Protein AF-F0GHX5-F1 (afdb_monomer)

Radius of gyration: 18.56 Å; Cα contacts (8 Å, |Δi|>4): 35; chains: 1; bounding box: 49×25×50 Å

Mean predicted aligned error: 8.03 Å

Foldseek 3Di:
DVVVVVVVVVCLQVCNPVHPVSVVVNVVVVVVVVVVVVVVVVVQVVQPDPPDPDGHDPDPDDPDPVVVVVVQVVVCVVVVVSVVVVVVVVVVCCVPPND

Solvent-accessible surface area (backbone atoms only — not comparable to full-atom values): 5780 Å² total; per-residue (Å²): 110,68,70,57,54,49,53,50,52,49,34,52,74,69,23,62,71,61,42,69,64,34,38,52,50,53,48,52,53,51,51,48,51,50,50,49,53,51,51,52,51,51,52,45,68,75,51,36,52,88,98,50,98,52,82,51,83,78,69,92,78,68,73,85,60,57,69,60,54,52,51,51,51,52,48,19,68,76,38,53,71,60,32,51,51,53,52,51,51,52,52,50,47,50,74,77,69,46,134

pLDDT: mean 85.43, std 9.5, range [55.91, 96.81]

Structure (mmCIF, N/CA/C/O backbone):
data_AF-F0GHX5-F1
#
_entry.id   AF-F0GHX5-F1
#
loop_
_atom_site.group_PDB
_atom_site.id
_atom_site.type_symbol
_atom_site.label_atom_id
_atom_site.label_alt_id
_atom_site.label_comp_id
_atom_site.label_asym_id
_atom_site.label_entity_id
_atom_site.label_seq_id
_atom_site.pdbx_PDB_ins_code
_atom_site.Cartn_x
_atom_site.Cartn_y
_atom_site.Cartn_z
_atom_site.occupancy
_atom_site.B_iso_or_equiv
_atom_site.auth_seq_id
_atom_site.auth_comp_id
_atom_site.auth_asym_id
_atom_site.auth_atom_id
_atom_site.pdbx_PDB_model_num
ATOM 1 N N . ALA A 1 1 ? 5.487 -3.628 -28.618 1.00 74.06 1 ALA A N 1
ATOM 2 C CA . ALA A 1 1 ? 5.490 -2.521 -27.634 1.00 74.06 1 ALA A CA 1
ATOM 3 C C . ALA A 1 1 ? 5.171 -3.020 -26.222 1.00 74.06 1 ALA A C 1
ATOM 5 O O . ALA A 1 1 ? 6.011 -2.863 -25.346 1.00 74.06 1 ALA A O 1
ATOM 6 N N . VAL A 1 2 ? 4.029 -3.694 -26.019 1.00 78.06 2 VAL A N 1
ATOM 7 C CA . VAL A 1 2 ? 3.600 -4.238 -24.712 1.00 78.06 2 VAL A CA 1
ATOM 8 C C . VAL A 1 2 ? 4.648 -5.158 -24.066 1.00 78.06 2 VAL A C 1
ATOM 10 O O . VAL A 1 2 ? 5.016 -4.946 -22.919 1.00 78.06 2 VAL A O 1
ATOM 13 N N . SER A 1 3 ? 5.224 -6.106 -24.813 1.00 77.38 3 SER A N 1
ATOM 14 C CA . SER A 1 3 ? 6.269 -7.013 -24.303 1.00 77.38 3 SER A CA 1
ATOM 15 C C . SER A 1 3 ? 7.533 -6.298 -23.808 1.00 77.38 3 SER A C 1
ATOM 17 O O . SER A 1 3 ? 8.111 -6.692 -22.799 1.00 77.38 3 SER A O 1
ATOM 19 N N . ARG A 1 4 ? 7.945 -5.211 -24.474 1.00 78.06 4 ARG A N 1
ATOM 20 C CA . ARG A 1 4 ? 9.082 -4.385 -24.036 1.00 78.06 4 ARG A CA 1
ATOM 21 C C . ARG A 1 4 ? 8.757 -3.609 -22.764 1.00 78.06 4 ARG A C 1
ATOM 23 O O . ARG A 1 4 ? 9.596 -3.563 -21.875 1.00 78.06 4 ARG A O 1
ATOM 30 N N . ALA A 1 5 ? 7.554 -3.043 -22.659 1.00 80.62 5 ALA A N 1
ATOM 31 C CA . ALA A 1 5 ? 7.116 -2.339 -21.453 1.00 80.62 5 ALA A CA 1
ATOM 32 C C . ALA A 1 5 ? 7.048 -3.283 -20.241 1.00 80.62 5 ALA A C 1
ATOM 34 O O . ALA A 1 5 ? 7.535 -2.936 -19.168 1.00 80.62 5 ALA A O 1
ATOM 35 N N . VAL A 1 6 ? 6.529 -4.501 -20.436 1.00 81.25 6 VAL A N 1
ATOM 36 C CA . VAL A 1 6 ? 6.517 -5.545 -19.401 1.00 81.25 6 VAL A CA 1
ATOM 37 C C . VAL A 1 6 ? 7.942 -5.928 -19.010 1.00 81.25 6 VAL A C 1
ATOM 39 O O . VAL A 1 6 ? 8.274 -5.873 -17.833 1.00 81.25 6 VAL A O 1
ATOM 42 N N . SER A 1 7 ? 8.817 -6.225 -19.977 1.00 80.50 7 SER A N 1
ATOM 43 C CA . SER A 1 7 ? 10.218 -6.570 -19.695 1.00 80.50 7 SER A CA 1
ATOM 44 C C . SER A 1 7 ? 10.966 -5.453 -18.962 1.00 80.50 7 SER A C 1
ATOM 46 O O . SER A 1 7 ? 11.768 -5.736 -18.073 1.00 80.50 7 SER A O 1
ATOM 48 N N . TYR A 1 8 ? 10.705 -4.195 -19.314 1.00 82.56 8 TYR A N 1
ATOM 49 C CA . TYR A 1 8 ? 11.285 -3.036 -18.646 1.00 82.56 8 TYR A CA 1
ATOM 50 C C . TYR A 1 8 ? 10.780 -2.920 -17.202 1.00 82.56 8 TYR A C 1
ATOM 52 O O . TYR A 1 8 ? 11.581 -2.799 -16.275 1.00 82.56 8 TYR A O 1
ATOM 60 N N . GLY A 1 9 ? 9.466 -3.052 -16.998 1.00 79.88 9 GLY A N 1
ATOM 61 C CA . GLY A 1 9 ? 8.848 -3.070 -15.672 1.00 79.88 9 GLY A CA 1
ATOM 62 C C . GLY A 1 9 ? 9.381 -4.197 -14.787 1.00 79.88 9 GLY A C 1
ATOM 63 O O . GLY A 1 9 ? 9.729 -3.956 -13.634 1.00 79.88 9 GLY A O 1
ATOM 64 N N . THR A 1 10 ? 9.533 -5.408 -15.329 1.00 81.88 10 THR A N 1
ATOM 65 C CA . THR A 1 10 ? 10.105 -6.546 -14.596 1.00 81.88 10 THR A CA 1
ATOM 66 C C . THR A 1 10 ? 11.559 -6.291 -14.210 1.00 81.88 10 THR A C 1
ATOM 68 O O . THR A 1 10 ? 11.940 -6.556 -13.073 1.00 81.88 10 THR A O 1
ATOM 71 N N . SER A 1 11 ? 12.373 -5.741 -15.112 1.00 81.81 11 SER A N 1
ATOM 72 C CA . SER A 1 11 ? 13.776 -5.423 -14.821 1.00 81.81 11 SER A CA 1
ATOM 73 C C . SER A 1 11 ? 13.939 -4.322 -13.769 1.00 81.81 11 SER A C 1
ATOM 75 O O . SER A 1 11 ? 14.858 -4.398 -12.945 1.00 81.81 11 SER A O 1
ATOM 77 N N . LEU A 1 12 ? 13.049 -3.323 -13.763 1.00 84.69 12 LEU A N 1
ATOM 78 C CA . LEU A 1 12 ? 12.978 -2.323 -12.697 1.00 84.69 12 LEU A CA 1
ATOM 79 C C . LEU A 1 12 ? 12.556 -2.957 -11.370 1.00 84.69 12 LEU A C 1
ATOM 81 O O . LEU A 1 12 ? 13.217 -2.734 -10.361 1.00 84.69 12 LEU A O 1
ATOM 85 N N . HIS A 1 13 ? 11.524 -3.799 -11.373 1.00 85.62 13 HIS A N 1
ATOM 86 C CA . HIS A 1 13 ? 11.052 -4.483 -10.169 1.00 85.62 13 HIS A CA 1
ATOM 87 C C . HIS A 1 13 ? 12.108 -5.427 -9.571 1.00 85.62 13 HIS A C 1
ATOM 89 O O . HIS A 1 13 ? 12.288 -5.477 -8.361 1.00 85.62 13 HIS A O 1
ATOM 95 N N . MET A 1 14 ? 12.865 -6.124 -10.423 1.00 82.38 14 MET A N 1
ATOM 96 C CA . MET A 1 14 ? 13.962 -7.012 -10.022 1.00 82.38 14 MET A CA 1
ATOM 97 C C . MET A 1 14 ? 15.213 -6.273 -9.523 1.00 82.38 14 MET A C 1
ATOM 99 O O . MET A 1 14 ? 16.196 -6.921 -9.165 1.00 82.38 14 MET A O 1
ATOM 103 N N . GLY A 1 15 ? 15.249 -4.937 -9.539 1.00 80.88 15 GLY A N 1
ATOM 104 C CA . GLY A 1 15 ? 16.429 -4.205 -9.075 1.00 80.88 15 GLY A CA 1
ATOM 105 C C . GLY A 1 15 ? 17.596 -4.183 -10.076 1.00 80.88 15 GLY A C 1
ATOM 106 O O . GLY A 1 15 ? 18.653 -3.656 -9.752 1.00 80.88 15 GLY A O 1
ATOM 107 N N . ARG A 1 16 ? 17.447 -4.730 -11.292 1.00 76.19 16 ARG A N 1
ATOM 108 C CA . ARG A 1 16 ? 18.579 -4.981 -12.215 1.00 76.19 16 ARG A CA 1
ATOM 109 C C . ARG A 1 16 ? 18.849 -3.866 -13.225 1.00 76.19 16 ARG A C 1
ATOM 111 O O . ARG A 1 16 ? 19.920 -3.851 -13.815 1.00 76.19 16 ARG A O 1
ATOM 118 N N . TYR A 1 17 ? 17.914 -2.934 -13.414 1.00 74.25 17 TYR A N 1
ATOM 119 C CA . TYR A 1 17 ? 18.013 -1.938 -14.488 1.00 74.25 17 TYR A CA 1
ATOM 120 C C . TYR A 1 17 ? 19.049 -0.821 -14.234 1.00 74.25 17 TYR A C 1
ATOM 122 O O . TYR A 1 17 ? 19.809 -0.489 -15.134 1.00 74.25 17 TYR A O 1
ATOM 130 N N . PHE A 1 18 ? 19.127 -0.278 -13.008 1.00 77.81 18 PHE A N 1
ATOM 131 C CA . PHE A 1 18 ? 20.126 0.740 -12.606 1.00 77.81 18 PHE A CA 1
ATOM 132 C C . PHE A 1 18 ? 21.108 0.237 -11.529 1.00 77.81 18 PHE A C 1
ATOM 134 O O . PHE A 1 18 ? 21.706 1.029 -10.800 1.00 77.81 18 PHE A O 1
ATOM 141 N N . GLY A 1 19 ? 21.243 -1.086 -11.378 1.00 83.62 19 GLY A N 1
ATOM 142 C CA . GLY A 1 19 ? 22.112 -1.697 -10.369 1.00 83.62 19 GLY A CA 1
ATOM 143 C C . GLY A 1 19 ? 21.788 -1.234 -8.942 1.00 83.62 19 GLY A C 1
ATOM 144 O O . GLY A 1 19 ? 20.636 -1.280 -8.509 1.00 83.62 19 GLY A O 1
ATOM 145 N N . LEU A 1 20 ? 22.808 -0.766 -8.216 1.00 88.31 20 LEU A N 1
ATOM 146 C CA . LEU A 1 20 ? 22.723 -0.431 -6.789 1.00 88.31 20 LEU A CA 1
ATOM 147 C C . LEU A 1 20 ? 21.729 0.706 -6.494 1.00 88.31 20 LEU A C 1
ATOM 149 O O . LEU A 1 20 ? 21.012 0.637 -5.499 1.00 88.31 20 LEU A O 1
ATOM 153 N N . ALA A 1 21 ? 21.601 1.701 -7.379 1.00 87.31 21 ALA A N 1
ATOM 154 C CA . ALA A 1 21 ? 20.633 2.788 -7.202 1.00 87.31 21 ALA A CA 1
ATOM 155 C C . ALA A 1 21 ? 19.182 2.276 -7.211 1.00 87.31 21 ALA A C 1
ATOM 157 O O . ALA A 1 21 ? 18.377 2.666 -6.366 1.00 87.31 21 ALA A O 1
ATOM 158 N N . ASN A 1 22 ? 18.860 1.352 -8.125 1.00 89.31 22 ASN A N 1
ATOM 159 C CA . ASN A 1 22 ? 17.532 0.742 -8.179 1.00 89.31 22 ASN A CA 1
ATOM 160 C C . ASN A 1 22 ? 17.275 -0.142 -6.953 1.00 89.31 22 ASN A C 1
ATOM 162 O O . ASN A 1 22 ? 16.187 -0.116 -6.395 1.00 89.31 22 ASN A O 1
ATOM 166 N N . GLN A 1 23 ? 18.283 -0.890 -6.498 1.00 89.38 23 GLN A N 1
ATOM 167 C CA . GLN A 1 23 ? 18.171 -1.725 -5.299 1.00 89.38 23 GLN A CA 1
ATOM 168 C C . GLN A 1 23 ? 17.925 -0.896 -4.041 1.00 89.38 23 GLN A C 1
ATOM 170 O O . GLN A 1 23 ? 17.054 -1.249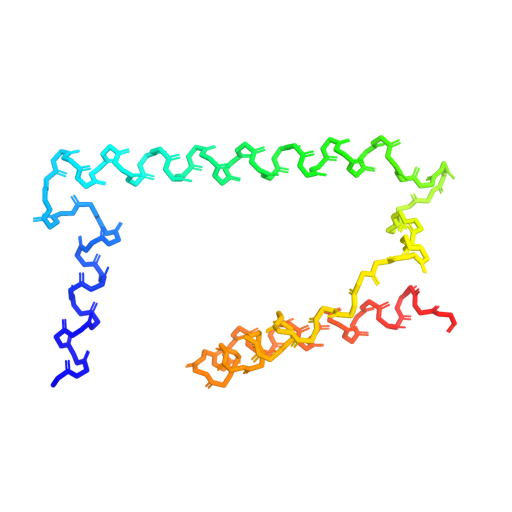 -3.249 1.00 89.38 23 GLN A O 1
ATOM 175 N N . LEU A 1 24 ? 18.642 0.218 -3.871 1.00 92.75 24 LEU A N 1
ATOM 176 C CA . LEU A 1 24 ? 18.448 1.111 -2.732 1.00 92.75 24 LEU A CA 1
ATOM 177 C C . LEU A 1 24 ? 17.050 1.738 -2.765 1.00 92.75 24 LEU A C 1
ATOM 179 O O . LEU A 1 24 ? 16.370 1.771 -1.742 1.00 92.75 24 LEU A O 1
ATOM 183 N N . LEU A 1 25 ? 16.584 2.161 -3.945 1.00 91.94 25 LEU A N 1
ATOM 184 C CA . LEU A 1 25 ? 15.226 2.671 -4.123 1.00 91.94 25 LEU A CA 1
ATOM 185 C C . LEU A 1 25 ? 14.173 1.606 -3.783 1.00 91.94 25 LEU A C 1
ATOM 187 O O . LEU A 1 25 ? 13.270 1.869 -2.990 1.00 91.94 25 LEU A O 1
ATOM 191 N N . CYS A 1 26 ? 14.303 0.394 -4.327 1.00 90.19 26 CYS A N 1
ATOM 192 C CA . CYS A 1 26 ? 13.425 -0.731 -4.008 1.00 90.19 26 CYS A CA 1
ATOM 193 C C . CYS A 1 26 ? 13.444 -1.054 -2.508 1.00 90.19 26 CYS A C 1
ATOM 195 O O . CYS A 1 26 ? 12.385 -1.305 -1.935 1.00 90.19 26 CYS A O 1
ATOM 197 N N . ALA A 1 27 ? 14.611 -1.012 -1.860 1.00 92.44 27 ALA A N 1
ATOM 198 C CA . ALA A 1 27 ? 14.750 -1.246 -0.426 1.00 92.44 27 ALA A CA 1
ATOM 199 C C . ALA A 1 27 ? 14.027 -0.168 0.391 1.00 92.44 27 ALA A C 1
ATOM 201 O O . ALA A 1 27 ? 13.231 -0.503 1.266 1.00 92.44 27 ALA A O 1
ATOM 202 N N . VAL A 1 28 ? 14.229 1.113 0.070 1.00 95.31 28 VAL A N 1
ATOM 203 C CA . VAL A 1 28 ? 13.548 2.231 0.742 1.00 95.31 28 VAL A CA 1
ATOM 204 C C . VAL A 1 28 ? 12.033 2.133 0.570 1.00 95.31 28 VAL A C 1
ATOM 206 O O . VAL A 1 28 ? 11.303 2.243 1.553 1.00 95.31 28 VAL A O 1
ATOM 209 N N . LEU A 1 29 ? 11.547 1.869 -0.647 1.00 94.38 29 LEU A N 1
ATOM 210 C CA . LEU A 1 29 ? 10.116 1.690 -0.908 1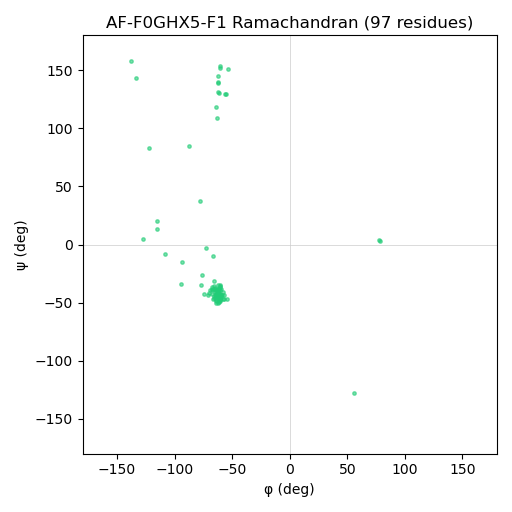.00 94.38 29 LEU A CA 1
ATOM 211 C C . LEU A 1 29 ? 9.544 0.490 -0.144 1.00 94.38 29 LEU A C 1
ATOM 213 O O . LEU A 1 29 ? 8.465 0.593 0.436 1.00 94.38 29 LEU A O 1
ATOM 217 N N . SER A 1 30 ? 10.276 -0.625 -0.093 1.00 94.12 30 SER A N 1
ATOM 218 C CA . SER A 1 30 ? 9.853 -1.831 0.629 1.00 94.12 30 SER A CA 1
ATOM 219 C C . SER A 1 30 ? 9.777 -1.588 2.136 1.00 94.12 30 SER A C 1
ATOM 221 O O . SER A 1 30 ? 8.787 -1.950 2.770 1.00 94.12 30 SER A O 1
ATOM 223 N N . LEU A 1 31 ? 10.782 -0.922 2.711 1.00 96.81 31 LEU A N 1
ATOM 224 C CA . LEU A 1 31 ? 10.791 -0.541 4.124 1.00 96.81 31 LEU A CA 1
ATOM 225 C C . LEU A 1 31 ? 9.694 0.481 4.440 1.00 96.81 31 LEU A C 1
ATOM 227 O O . LEU A 1 31 ? 9.044 0.370 5.476 1.00 96.81 31 LEU A O 1
ATOM 231 N N . GLY A 1 32 ? 9.439 1.432 3.539 1.00 96.44 32 GLY A N 1
ATOM 232 C CA . GLY A 1 32 ? 8.336 2.383 3.658 1.00 96.44 32 GLY A CA 1
ATOM 233 C C . GLY A 1 32 ? 6.974 1.687 3.677 1.00 96.44 32 GLY A C 1
ATOM 234 O O . GLY A 1 32 ? 6.169 1.943 4.568 1.00 96.44 32 GLY A O 1
ATOM 235 N N . LEU A 1 33 ? 6.737 0.746 2.758 1.00 95.50 33 LEU A N 1
ATOM 236 C CA . LEU A 1 33 ? 5.515 -0.065 2.738 1.00 95.50 33 LEU A CA 1
ATOM 237 C C . LEU A 1 33 ? 5.376 -0.924 4.002 1.00 95.50 33 LEU A C 1
ATOM 239 O O . LEU A 1 33 ? 4.287 -0.995 4.574 1.00 95.50 33 LEU A O 1
ATOM 243 N N . ALA A 1 34 ? 6.468 -1.523 4.483 1.00 95.81 34 ALA A N 1
ATOM 244 C CA . ALA A 1 34 ? 6.474 -2.262 5.742 1.00 95.81 34 ALA A CA 1
ATOM 245 C C . ALA A 1 34 ? 6.122 -1.349 6.929 1.00 95.81 34 ALA A C 1
ATOM 247 O O . ALA A 1 34 ? 5.259 -1.688 7.739 1.00 95.81 34 ALA A O 1
ATOM 248 N N . ALA A 1 35 ? 6.712 -0.153 6.999 1.00 96.62 35 ALA A N 1
ATOM 249 C CA . ALA A 1 35 ? 6.392 0.840 8.019 1.00 96.62 35 ALA A CA 1
ATOM 250 C C . ALA A 1 35 ? 4.925 1.299 7.933 1.00 96.62 35 ALA A C 1
ATOM 252 O O . AL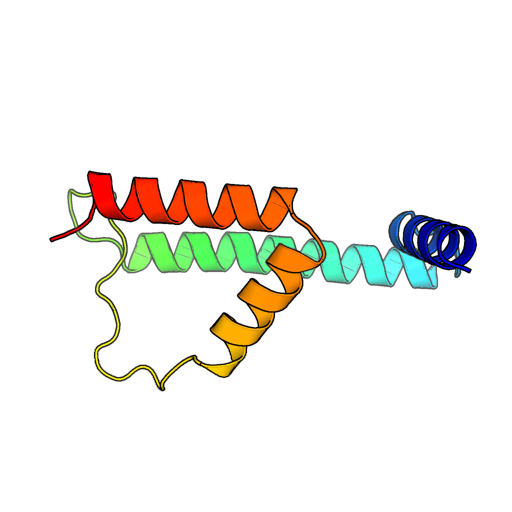A A 1 35 ? 4.259 1.427 8.963 1.00 96.62 35 ALA A O 1
ATOM 253 N N . MET A 1 36 ? 4.377 1.488 6.729 1.00 96.19 36 MET A N 1
ATOM 254 C CA . MET A 1 36 ? 2.956 1.801 6.530 1.00 96.19 36 MET A CA 1
ATOM 255 C C . MET A 1 36 ? 2.043 0.671 7.020 1.00 96.19 36 MET A C 1
ATOM 257 O O . MET A 1 36 ? 1.050 0.938 7.694 1.00 96.19 36 MET A O 1
ATOM 261 N N . ALA A 1 37 ? 2.383 -0.589 6.742 1.00 95.38 37 ALA A N 1
ATOM 262 C CA . ALA A 1 37 ? 1.618 -1.739 7.219 1.00 95.38 37 ALA A CA 1
ATOM 263 C C . ALA A 1 37 ? 1.637 -1.842 8.755 1.00 95.38 37 ALA A C 1
ATOM 265 O O . ALA A 1 37 ? 0.590 -2.032 9.385 1.00 95.38 37 ALA A O 1
ATOM 266 N N . VAL A 1 38 ? 2.808 -1.652 9.374 1.00 96.50 38 VAL A N 1
ATOM 267 C CA . VAL A 1 38 ? 2.962 -1.663 10.838 1.00 96.50 38 VAL A CA 1
ATOM 268 C C . VAL A 1 38 ? 2.183 -0.512 11.469 1.00 96.50 38 VAL A C 1
ATOM 270 O O . VAL A 1 38 ? 1.373 -0.737 12.367 1.00 96.50 38 VAL A O 1
ATOM 273 N N . THR A 1 39 ? 2.363 0.716 10.981 1.00 95.50 39 THR A N 1
ATOM 274 C CA . THR A 1 39 ? 1.667 1.893 11.525 1.00 95.50 39 THR A CA 1
ATOM 275 C C . THR A 1 39 ? 0.157 1.806 11.320 1.00 95.50 39 THR A C 1
ATOM 277 O O . THR A 1 39 ? -0.589 2.106 12.249 1.00 95.50 39 THR A O 1
ATOM 280 N N . GLY A 1 40 ? -0.309 1.315 10.169 1.00 90.88 40 GLY A N 1
ATOM 281 C CA . GLY A 1 40 ? -1.721 1.019 9.917 1.00 90.88 40 GLY A CA 1
ATOM 282 C C . GLY A 1 40 ? -2.301 0.027 10.925 1.00 90.88 40 GLY A C 1
ATOM 283 O O . GLY A 1 40 ? -3.348 0.289 11.520 1.00 90.88 40 GLY A O 1
ATOM 284 N N . THR A 1 41 ? -1.581 -1.064 11.192 1.00 90.94 41 THR A N 1
ATOM 285 C CA . THR A 1 41 ? -1.987 -2.080 12.177 1.00 90.94 41 THR A CA 1
ATOM 286 C C . THR A 1 41 ? -2.025 -1.510 13.595 1.00 90.94 41 THR A C 1
ATOM 288 O O . THR A 1 41 ? -2.994 -1.728 14.324 1.00 90.94 41 THR A O 1
ATOM 291 N N . VAL A 1 42 ? -1.019 -0.721 13.983 1.00 93.25 42 VAL A N 1
ATOM 292 C CA . VAL A 1 42 ? -0.975 -0.040 15.289 1.00 93.25 42 VAL A CA 1
ATOM 293 C C . VAL A 1 42 ? -2.128 0.959 15.429 1.00 93.25 42 VAL A C 1
ATOM 295 O O . VAL A 1 42 ? -2.798 0.987 16.463 1.00 93.25 42 VAL A O 1
ATOM 298 N N . MET A 1 43 ? -2.406 1.761 14.396 1.00 90.06 43 MET A N 1
ATOM 299 C CA . MET A 1 43 ? -3.538 2.695 14.387 1.00 90.06 43 MET A CA 1
ATOM 300 C C . MET A 1 43 ? -4.873 1.964 14.527 1.00 90.06 43 MET A C 1
ATOM 302 O O . MET A 1 43 ? -5.720 2.398 15.311 1.00 90.06 43 MET A O 1
ATOM 306 N N . TRP A 1 44 ? -5.048 0.846 13.821 1.00 89.50 44 TRP A N 1
ATOM 307 C CA . TRP A 1 44 ? -6.225 -0.004 13.968 1.00 89.50 44 TRP A CA 1
ATOM 308 C C . TRP A 1 44 ? -6.344 -0.550 15.394 1.00 89.50 44 TRP A C 1
ATOM 310 O O . TRP A 1 44 ? -7.403 -0.416 16.005 1.00 89.50 44 TRP A O 1
ATOM 320 N N . TRP A 1 45 ? -5.259 -1.067 15.978 1.00 87.06 45 TRP A N 1
ATOM 321 C CA . TRP A 1 45 ? -5.273 -1.601 17.343 1.00 87.06 45 TRP A CA 1
ATOM 322 C C . TRP A 1 45 ? -5.663 -0.553 18.390 1.00 87.06 45 TRP A C 1
ATOM 324 O O . TRP A 1 45 ? -6.348 -0.872 19.358 1.00 87.06 45 TRP A O 1
ATOM 334 N N . LYS A 1 46 ? -5.269 0.708 18.187 1.00 85.38 46 LYS A N 1
ATOM 335 C CA . LYS A 1 46 ? -5.630 1.824 19.076 1.00 85.38 46 LYS A CA 1
ATOM 336 C C . LYS A 1 46 ? -7.068 2.319 18.894 1.00 85.38 46 LYS A C 1
ATOM 338 O O . LYS A 1 46 ? -7.610 2.910 19.821 1.00 85.38 46 LYS A O 1
ATOM 343 N N . ARG A 1 47 ? -7.663 2.141 17.709 1.00 85.06 47 ARG A N 1
ATOM 344 C CA . ARG A 1 47 ? -8.990 2.685 17.348 1.00 85.06 47 ARG A CA 1
ATOM 345 C C . ARG A 1 47 ? -10.097 1.627 17.260 1.00 85.06 47 ARG A C 1
ATOM 347 O O . ARG A 1 47 ? -11.257 1.991 17.075 1.00 85.06 47 ARG A O 1
ATOM 354 N N . ARG A 1 48 ? -9.762 0.335 17.344 1.00 82.50 48 ARG A N 1
ATOM 355 C CA . ARG A 1 48 ? -10.735 -0.767 17.290 1.00 82.50 48 ARG A CA 1
ATOM 356 C C . ARG A 1 48 ? -11.726 -0.693 18.467 1.00 82.50 48 ARG A C 1
ATOM 358 O O . ARG A 1 48 ? -11.319 -0.339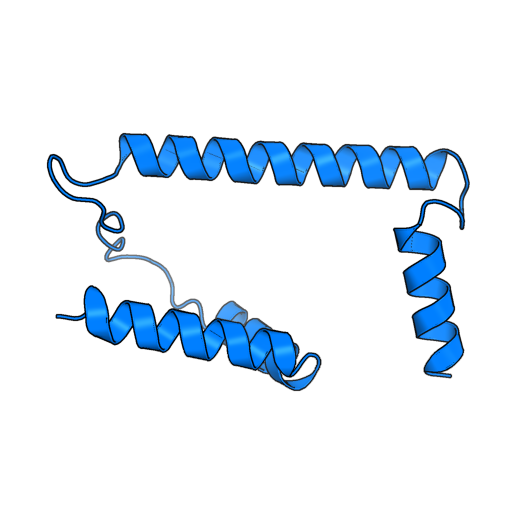 19.574 1.00 82.50 48 ARG A O 1
ATOM 365 N N . PRO A 1 49 ? -13.001 -1.070 18.273 1.00 77.00 49 PRO A N 1
ATOM 366 C CA . PRO A 1 49 ? -13.971 -1.165 19.362 1.00 77.00 49 PRO A CA 1
ATOM 367 C C . PRO A 1 49 ? -13.555 -2.210 20.409 1.00 77.00 49 PRO A C 1
ATOM 369 O O . PRO A 1 49 ? -13.110 -3.308 20.062 1.00 77.00 49 PRO A O 1
ATOM 372 N N . ALA A 1 50 ? -13.729 -1.898 21.695 1.00 75.38 50 ALA A N 1
ATOM 373 C CA . ALA A 1 50 ? -13.467 -2.854 22.769 1.00 75.38 50 ALA A CA 1
ATOM 374 C C . ALA A 1 50 ? -14.385 -4.084 22.625 1.00 75.38 50 ALA A C 1
ATOM 376 O O . ALA A 1 50 ? -15.593 -3.954 22.438 1.00 75.38 50 ALA A O 1
ATOM 377 N N . GLY A 1 51 ? -13.800 -5.283 22.678 1.00 72.31 51 GLY A N 1
ATOM 378 C CA . GLY A 1 51 ? -14.543 -6.547 22.611 1.00 72.31 51 GLY A CA 1
ATOM 379 C C . GLY A 1 51 ? -15.013 -6.990 21.218 1.00 72.31 51 GLY A C 1
ATOM 380 O O . GLY A 1 51 ? -15.663 -8.027 21.127 1.00 72.31 51 GLY A O 1
ATOM 381 N N . LYS A 1 52 ? -14.687 -6.271 20.129 1.00 72.81 52 LYS A N 1
ATOM 382 C CA . LYS A 1 52 ? -15.019 -6.694 18.751 1.00 72.81 52 LYS A CA 1
ATOM 383 C C . LYS A 1 52 ? -13.828 -6.551 17.797 1.00 72.81 52 LYS A C 1
ATOM 385 O O . LYS A 1 52 ? -13.041 -5.611 17.889 1.00 72.81 52 LYS A O 1
ATOM 390 N N . LEU A 1 53 ? -13.702 -7.490 16.859 1.00 70.75 53 LEU A N 1
ATOM 391 C CA . LEU A 1 53 ? -12.834 -7.365 15.684 1.00 70.75 53 LEU A CA 1
ATOM 392 C C . LEU A 1 53 ? -13.647 -6.669 14.589 1.00 70.75 53 LEU A C 1
ATOM 394 O O . LEU A 1 53 ? -14.301 -7.322 13.786 1.00 70.75 53 LEU A O 1
ATOM 398 N N . GLY A 1 54 ? -13.677 -5.339 14.626 1.00 72.94 54 GLY A N 1
ATOM 399 C CA . GLY A 1 54 ? -14.433 -4.525 13.675 1.00 72.94 54 GLY A CA 1
ATOM 400 C C . GLY A 1 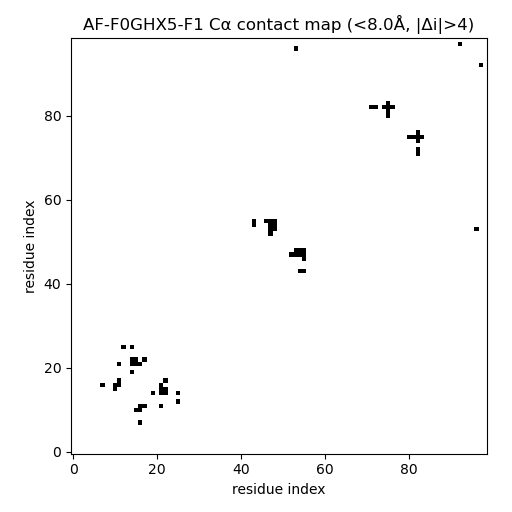54 ? -13.643 -3.305 13.220 1.00 72.94 54 GLY A C 1
ATOM 401 O O . GLY A 1 54 ? -12.707 -2.865 13.897 1.00 72.94 54 GLY A O 1
ATOM 402 N N . ALA A 1 55 ? -14.013 -2.763 12.061 1.00 71.56 55 ALA A N 1
ATOM 403 C CA . ALA A 1 55 ? -13.447 -1.514 11.575 1.00 71.56 55 ALA A CA 1
ATOM 404 C C . ALA A 1 55 ? -13.785 -0.358 12.543 1.00 71.56 55 ALA A C 1
ATOM 406 O O . ALA A 1 55 ? -14.910 -0.294 13.051 1.00 71.56 55 ALA A O 1
ATOM 407 N N . PRO A 1 56 ? -12.843 0.567 12.810 1.00 73.06 56 PRO A N 1
ATOM 408 C CA . PRO A 1 56 ? -13.139 1.808 13.518 1.00 73.06 56 PRO A CA 1
ATOM 409 C C . PRO A 1 56 ? -14.287 2.576 12.845 1.00 73.06 56 PRO A C 1
ATOM 411 O O . PRO A 1 56 ? -14.470 2.493 11.629 1.00 73.06 56 PRO A O 1
ATOM 414 N N . SER A 1 57 ? -15.056 3.345 13.622 1.00 68.88 57 SER A N 1
ATOM 415 C CA . SER A 1 57 ? -16.185 4.121 13.095 1.00 68.88 57 SER A CA 1
ATOM 416 C C . SER A 1 57 ? -15.738 5.049 11.962 1.00 68.88 57 SER A C 1
ATOM 418 O O . SER A 1 57 ? -14.790 5.817 12.139 1.00 68.88 57 SER A O 1
ATOM 420 N N . ARG A 1 58 ? -16.439 5.008 10.819 1.00 66.12 58 ARG A N 1
ATOM 421 C CA . ARG A 1 58 ? -16.175 5.899 9.678 1.00 66.12 58 ARG A CA 1
ATOM 422 C C . ARG A 1 58 ? -16.258 7.362 10.121 1.00 66.12 58 ARG A C 1
ATOM 424 O O . ARG A 1 58 ? -17.241 7.770 10.742 1.00 66.12 58 ARG A O 1
ATOM 431 N N . GLU A 1 59 ? -15.238 8.147 9.786 1.00 67.56 59 GLU A N 1
ATOM 432 C CA . GLU A 1 59 ? -15.229 9.586 10.049 1.00 67.56 59 GLU A CA 1
ATOM 433 C C . GLU A 1 59 ? -16.348 10.251 9.233 1.00 67.56 59 GLU A C 1
ATOM 435 O O . GLU A 1 59 ? -16.367 10.183 8.004 1.00 67.56 59 GLU A O 1
ATOM 440 N N . ARG A 1 60 ? -17.315 10.878 9.918 1.00 60.44 60 ARG A N 1
ATOM 441 C CA . ARG A 1 60 ? -18.536 11.437 9.302 1.00 60.44 60 ARG A CA 1
ATOM 442 C C . ARG A 1 60 ? -18.282 12.630 8.364 1.00 60.44 60 ARG A C 1
ATOM 444 O O . ARG A 1 60 ? -19.204 13.044 7.675 1.00 60.44 60 ARG A O 1
ATOM 451 N N . GLY A 1 61 ? -17.061 13.171 8.336 1.00 65.50 61 GLY A N 1
ATOM 452 C CA .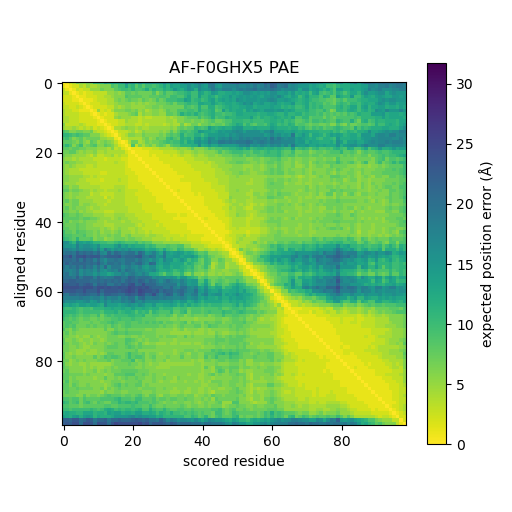 GLY A 1 61 ? -16.680 14.360 7.563 1.00 65.50 61 GLY A CA 1
ATOM 453 C C . GLY A 1 61 ? -15.660 14.116 6.449 1.00 65.50 61 GLY A C 1
ATOM 454 O O . GLY A 1 61 ? -15.074 15.079 5.961 1.00 65.50 61 GLY A O 1
ATOM 455 N N . ALA A 1 62 ? -15.397 12.863 6.065 1.00 67.94 62 ALA A N 1
ATOM 456 C CA . ALA A 1 62 ? -14.427 12.585 5.009 1.00 67.94 62 ALA A CA 1
ATOM 457 C C . ALA A 1 62 ? -14.886 13.204 3.668 1.00 67.94 62 ALA A C 1
ATOM 459 O O . ALA A 1 62 ? -16.039 13.003 3.269 1.00 67.94 62 ALA A O 1
ATOM 460 N N . PRO A 1 63 ? -14.014 13.941 2.954 1.00 78.62 63 PRO A N 1
ATOM 461 C CA . PRO A 1 63 ? -14.357 14.507 1.657 1.00 78.62 63 PRO A CA 1
ATOM 462 C C . PRO A 1 63 ? -14.710 13.397 0.655 1.00 78.62 63 PRO A C 1
ATOM 464 O O . PRO A 1 63 ? -14.212 12.270 0.766 1.00 78.62 63 PRO A O 1
ATOM 467 N N . PRO A 1 64 ? -15.561 13.687 -0.346 1.00 77.12 64 PRO A N 1
ATOM 468 C CA . PRO A 1 64 ? -16.001 12.688 -1.306 1.00 77.12 64 PRO A CA 1
ATOM 469 C C . PRO A 1 64 ? -14.805 12.164 -2.107 1.00 77.12 64 PRO A C 1
ATOM 471 O O . PRO A 1 64 ? -14.263 12.841 -2.980 1.00 77.12 64 PRO A O 1
ATOM 474 N N . MET A 1 65 ? -14.417 10.918 -1.838 1.00 86.31 65 MET A N 1
ATOM 475 C CA . MET A 1 65 ? -13.217 10.276 -2.380 1.00 86.31 65 MET A CA 1
ATOM 476 C C . MET A 1 65 ? -13.385 9.796 -3.839 1.00 86.31 65 MET A C 1
ATOM 478 O O . MET A 1 65 ? -12.907 8.731 -4.231 1.00 86.31 65 MET A O 1
ATOM 482 N N . ARG A 1 66 ? -14.099 10.569 -4.667 1.00 87.94 66 ARG A N 1
ATOM 483 C CA . ARG A 1 66 ? -14.507 10.182 -6.031 1.00 87.94 66 ARG A CA 1
ATOM 484 C C . ARG A 1 66 ? -13.310 9.919 -6.942 1.00 87.94 66 ARG A C 1
ATOM 486 O O . ARG A 1 66 ? -13.348 8.972 -7.719 1.00 87.94 66 ARG A O 1
ATOM 493 N N . GLY A 1 67 ? -12.247 10.716 -6.806 1.00 90.50 67 GLY A N 1
ATOM 494 C CA . GLY A 1 67 ? -11.011 10.537 -7.573 1.00 90.50 67 GLY A CA 1
ATOM 495 C C . GLY A 1 67 ? -10.351 9.180 -7.317 1.00 90.50 67 GLY A C 1
ATOM 496 O O . GLY A 1 67 ? -9.976 8.492 -8.260 1.00 90.50 67 GLY A O 1
ATOM 497 N N . TRP A 1 68 ? -10.292 8.742 -6.057 1.00 89.12 68 TRP A N 1
ATOM 498 C CA . TRP A 1 68 ? -9.727 7.432 -5.723 1.00 89.12 68 TRP A CA 1
ATOM 499 C C . TRP A 1 68 ? -10.598 6.278 -6.194 1.00 89.12 68 TRP A C 1
ATOM 501 O O . TRP A 1 68 ? -10.068 5.288 -6.684 1.00 89.12 68 TRP A O 1
ATOM 511 N N . ILE A 1 69 ? -11.922 6.405 -6.085 1.00 90.69 69 ILE A N 1
ATOM 512 C CA . ILE A 1 69 ? -12.843 5.387 -6.607 1.00 90.69 69 ILE A CA 1
ATOM 513 C C . ILE A 1 69 ? -12.648 5.242 -8.120 1.00 90.69 69 ILE A C 1
ATOM 515 O O . ILE A 1 69 ? -12.492 4.126 -8.606 1.00 90.69 69 ILE A O 1
ATOM 519 N N . ALA A 1 70 ? -12.589 6.355 -8.857 1.00 93.94 70 ALA A N 1
ATOM 520 C CA . ALA A 1 70 ? -12.343 6.332 -10.297 1.00 93.94 70 ALA A CA 1
ATOM 521 C C . ALA A 1 70 ? -10.992 5.677 -10.637 1.00 93.94 70 ALA A C 1
ATOM 523 O O . ALA A 1 70 ? -10.929 4.839 -11.536 1.00 93.94 70 ALA A O 1
ATOM 524 N N . ALA A 1 71 ? -9.935 6.000 -9.885 1.00 93.12 71 ALA A N 1
ATOM 525 C CA . ALA A 1 71 ? -8.620 5.389 -10.059 1.00 93.12 71 ALA A CA 1
ATOM 526 C C . ALA A 1 71 ? -8.636 3.873 -9.792 1.00 93.12 71 ALA A C 1
ATOM 528 O O . ALA A 1 71 ? -8.075 3.115 -10.579 1.00 93.12 71 ALA A O 1
ATOM 529 N N . LEU A 1 72 ? -9.310 3.416 -8.731 1.00 91.88 72 LEU A N 1
ATOM 530 C CA . LEU A 1 72 ? 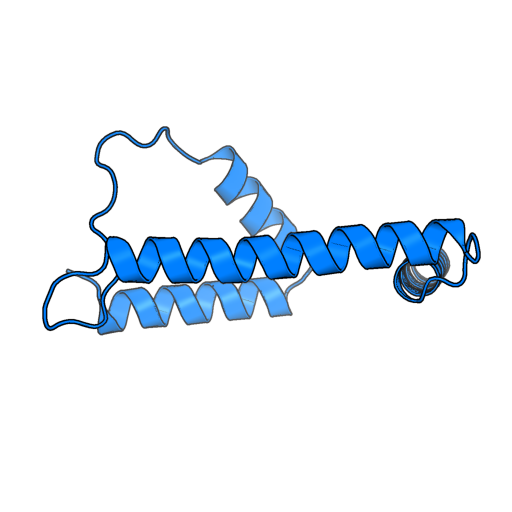-9.442 1.990 -8.411 1.00 91.88 72 LEU A CA 1
ATOM 531 C C . LEU A 1 72 ? -10.243 1.229 -9.470 1.00 91.88 72 LEU A C 1
ATOM 533 O O . LEU A 1 72 ? -9.858 0.121 -9.833 1.00 91.88 72 LEU A O 1
ATOM 537 N N . VAL A 1 73 ? -11.325 1.818 -9.988 1.00 93.81 73 VAL A N 1
ATOM 538 C CA . VAL A 1 73 ? -12.118 1.219 -11.073 1.00 93.81 73 VAL A CA 1
ATOM 539 C C . VAL A 1 73 ? -11.279 1.103 -12.340 1.00 93.81 73 VAL A C 1
ATOM 541 O O . VAL A 1 73 ? -11.212 0.025 -12.926 1.00 93.81 73 VAL A O 1
ATOM 544 N N . LEU A 1 74 ? -10.589 2.177 -12.733 1.00 95.81 74 LEU A N 1
ATOM 545 C CA . LEU A 1 74 ? -9.699 2.160 -13.892 1.00 95.81 74 LEU A CA 1
ATOM 546 C C . LEU A 1 74 ? -8.610 1.092 -13.732 1.00 95.81 74 LEU A C 1
ATOM 548 O O . LEU A 1 74 ? -8.387 0.292 -14.638 1.00 95.81 74 LEU A O 1
ATOM 552 N N . LEU A 1 75 ? -7.972 1.036 -12.563 1.00 93.25 75 LEU A N 1
ATOM 553 C CA . LEU A 1 75 ? -6.936 0.052 -12.273 1.00 93.25 75 LEU A CA 1
ATOM 554 C C . LEU A 1 75 ? -7.498 -1.378 -12.259 1.00 93.25 75 LEU A C 1
ATOM 556 O O . LEU A 1 75 ? -6.835 -2.285 -12.747 1.00 93.25 75 LEU A O 1
ATOM 560 N N . GLY A 1 76 ? -8.720 -1.585 -11.761 1.00 93.31 76 GLY A N 1
ATOM 561 C CA . GLY A 1 76 ? -9.415 -2.875 -11.784 1.00 93.31 76 GLY A CA 1
ATOM 562 C C . GLY A 1 76 ? -9.758 -3.352 -13.195 1.00 93.31 76 GLY A C 1
ATOM 563 O O . GLY A 1 76 ? -9.723 -4.551 -13.450 1.00 93.31 76 GLY A O 1
ATOM 564 N N . ILE A 1 77 ? -10.023 -2.430 -14.124 1.00 94.50 77 ILE A N 1
ATOM 565 C CA . ILE A 1 77 ? -10.209 -2.748 -15.548 1.00 94.50 77 ILE A CA 1
ATOM 566 C C . ILE A 1 77 ? -8.873 -3.150 -16.186 1.00 94.50 77 ILE A C 1
ATOM 568 O O . ILE A 1 77 ? -8.817 -4.130 -16.927 1.00 94.50 77 ILE A O 1
ATOM 572 N N . VAL A 1 78 ? -7.789 -2.425 -15.885 1.00 93.00 78 VAL A N 1
ATOM 573 C CA . VAL A 1 78 ? -6.441 -2.737 -16.398 1.00 93.00 78 VAL A CA 1
ATOM 574 C C . VAL A 1 78 ? -5.907 -4.054 -15.814 1.00 93.00 78 VAL A C 1
ATOM 576 O O . VAL A 1 78 ? -5.259 -4.826 -16.520 1.00 93.00 78 VAL A O 1
ATOM 579 N N . PHE A 1 79 ? -6.200 -4.335 -14.541 1.00 91.25 79 PHE A N 1
ATOM 580 C CA . PHE A 1 79 ? -5.774 -5.528 -13.809 1.00 91.25 79 PHE A CA 1
ATOM 581 C C . PHE A 1 79 ? -6.995 -6.302 -13.282 1.00 91.25 79 PHE A C 1
ATOM 583 O O . PHE A 1 79 ? -7.351 -6.175 -12.105 1.00 91.25 79 PHE A O 1
ATOM 590 N N . PRO A 1 80 ? -7.628 -7.150 -14.116 1.00 91.94 80 PRO A N 1
ATOM 591 C CA . PRO A 1 80 ? -8.925 -7.757 -13.808 1.00 91.94 80 PRO A CA 1
ATOM 592 C C . PRO A 1 80 ? -8.912 -8.614 -12.542 1.00 91.94 80 PRO A C 1
ATOM 594 O O . PRO A 1 80 ? -9.869 -8.581 -11.775 1.00 91.94 80 PRO A O 1
ATOM 597 N N . LEU A 1 81 ? -7.815 -9.328 -12.267 1.00 94.94 81 LEU A N 1
ATOM 598 C CA . LEU A 1 81 ? -7.690 -10.134 -11.051 1.00 94.94 81 LEU A CA 1
ATOM 599 C C . LEU A 1 81 ? -7.724 -9.266 -9.781 1.00 94.94 81 LEU A C 1
ATOM 601 O O . LEU A 1 81 ? -8.357 -9.643 -8.801 1.00 94.94 81 LEU A O 1
ATOM 605 N N . MET A 1 82 ? -7.097 -8.086 -9.816 1.00 94.50 82 MET A N 1
ATOM 606 C CA . MET A 1 82 ? -7.151 -7.1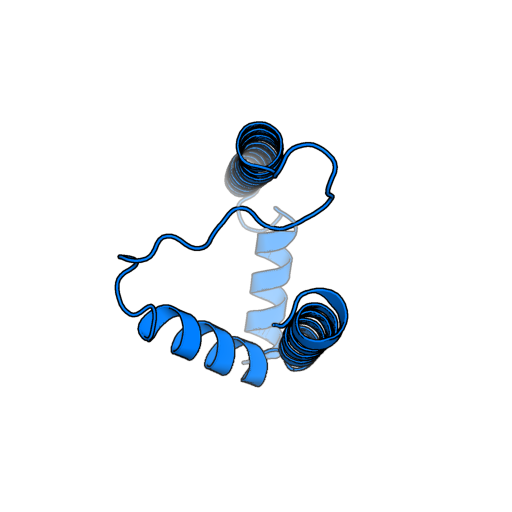20 -8.716 1.00 94.50 82 MET A CA 1
ATOM 607 C C . MET A 1 82 ? -8.565 -6.546 -8.559 1.00 94.50 82 MET A C 1
ATOM 609 O O . MET A 1 82 ? -9.063 -6.429 -7.443 1.00 94.50 82 MET A O 1
ATOM 613 N N . GLY A 1 83 ? -9.241 -6.216 -9.665 1.00 93.75 83 GLY A N 1
ATOM 614 C CA . GLY A 1 83 ? -10.640 -5.781 -9.618 1.00 93.75 83 GLY A CA 1
ATOM 615 C C . GLY A 1 83 ? -11.543 -6.830 -8.960 1.00 93.75 83 GLY A C 1
ATOM 616 O O . GLY A 1 83 ? -12.347 -6.504 -8.087 1.00 93.75 83 GLY A O 1
ATOM 617 N N . LEU A 1 84 ? -11.350 -8.102 -9.316 1.00 96.00 84 LEU A N 1
ATOM 618 C CA . LEU A 1 84 ? -12.103 -9.230 -8.768 1.00 96.00 84 LEU A CA 1
ATOM 619 C C . LEU A 1 84 ? -11.890 -9.396 -7.257 1.00 96.00 84 LEU A C 1
ATOM 621 O O . LEU A 1 84 ? -12.863 -9.575 -6.526 1.00 96.00 84 LEU A O 1
ATOM 625 N N . THR A 1 85 ? -10.650 -9.290 -6.766 1.00 95.38 85 THR A N 1
ATOM 626 C CA . THR A 1 85 ? -10.373 -9.395 -5.323 1.00 95.38 85 THR A CA 1
ATOM 627 C C . THR A 1 85 ? -10.952 -8.223 -4.539 1.00 95.38 85 THR A C 1
ATOM 629 O O . THR A 1 85 ? -11.510 -8.440 -3.465 1.00 95.38 85 THR A O 1
ATOM 632 N N . ILE A 1 86 ? -10.900 -7.001 -5.079 1.00 93.81 86 ILE A N 1
ATOM 633 C CA . ILE A 1 86 ? -11.529 -5.826 -4.457 1.00 93.81 86 ILE A CA 1
ATOM 634 C C . ILE A 1 86 ? -13.042 -6.034 -4.331 1.00 93.81 86 ILE A C 1
ATOM 636 O O . ILE A 1 86 ? -13.598 -5.819 -3.254 1.00 93.81 86 ILE A O 1
ATOM 640 N N . VAL A 1 87 ? -13.707 -6.482 -5.402 1.00 93.88 87 VAL A N 1
ATOM 641 C CA . VAL A 1 87 ? -15.154 -6.759 -5.384 1.00 93.88 87 VAL A CA 1
ATOM 642 C C . VAL A 1 87 ? -15.486 -7.877 -4.395 1.00 93.88 87 VAL A C 1
ATOM 644 O O . VAL A 1 87 ? -16.436 -7.740 -3.628 1.00 93.88 87 VAL A O 1
ATOM 647 N N . ALA A 1 88 ? -14.693 -8.951 -4.363 1.00 94.44 88 ALA A N 1
ATOM 648 C CA . ALA A 1 88 ? -14.888 -10.053 -3.427 1.00 94.44 88 ALA A CA 1
ATOM 649 C C . ALA A 1 88 ? -14.776 -9.590 -1.965 1.00 94.44 88 ALA A C 1
ATOM 651 O O . ALA A 1 88 ? -15.669 -9.865 -1.166 1.00 94.44 88 ALA A O 1
ATOM 652 N N . VAL A 1 89 ? -13.728 -8.834 -1.621 1.00 91.38 89 VAL A N 1
ATOM 653 C CA . VAL A 1 89 ? -13.549 -8.278 -0.269 1.00 91.38 89 VAL A CA 1
ATOM 654 C C . VAL A 1 89 ? -14.684 -7.320 0.081 1.00 91.38 89 VAL A C 1
ATOM 656 O O . VAL A 1 89 ? -15.216 -7.390 1.185 1.00 91.38 89 VAL A O 1
ATOM 659 N N . TRP A 1 90 ? -15.098 -6.463 -0.854 1.00 90.12 90 TRP A N 1
ATOM 660 C CA . TRP A 1 90 ? -16.214 -5.542 -0.645 1.00 90.12 90 TRP A CA 1
ATOM 661 C C . TRP A 1 90 ? -17.537 -6.272 -0.376 1.00 90.12 90 TRP A C 1
ATOM 663 O O . TRP A 1 90 ? -18.283 -5.871 0.516 1.00 90.12 90 TRP A O 1
ATOM 673 N N . LEU A 1 91 ? -17.819 -7.358 -1.102 1.00 92.88 91 LEU A N 1
ATOM 674 C CA . LEU A 1 91 ? -18.996 -8.198 -0.868 1.00 92.88 91 LEU A CA 1
ATOM 675 C C . LEU A 1 91 ? -18.939 -8.876 0.504 1.00 92.88 91 LEU A C 1
ATOM 677 O O . LEU A 1 91 ? -19.924 -8.839 1.236 1.00 92.88 91 LEU A O 1
ATOM 681 N N . VAL A 1 92 ? -17.791 -9.451 0.873 1.00 91.00 92 VAL A N 1
ATOM 682 C CA . VAL A 1 92 ? -17.594 -10.085 2.188 1.00 91.00 92 VAL A CA 1
ATOM 683 C C . VAL A 1 92 ? -17.778 -9.071 3.321 1.00 91.00 92 VAL A C 1
ATOM 685 O O . VAL A 1 92 ? -18.481 -9.364 4.286 1.00 91.00 92 VAL A O 1
ATOM 688 N N . ASP A 1 93 ? -17.217 -7.867 3.189 1.00 86.50 93 ASP A N 1
ATOM 689 C CA . ASP A 1 93 ? -17.382 -6.783 4.165 1.00 86.50 93 ASP A CA 1
ATOM 690 C C . ASP A 1 93 ? -18.859 -6.393 4.329 1.00 86.50 93 ASP A C 1
ATOM 692 O O . ASP A 1 93 ? -19.362 -6.296 5.447 1.00 86.50 93 ASP A O 1
ATOM 696 N N . ARG A 1 94 ? -19.592 -6.269 3.214 1.00 85.19 94 ARG A N 1
ATOM 697 C CA . ARG A 1 94 ? -21.041 -6.005 3.198 1.00 85.19 94 ARG A CA 1
ATOM 698 C C . ARG A 1 94 ? -21.855 -7.101 3.885 1.00 85.19 94 ARG A C 1
ATOM 700 O O . ARG A 1 94 ? -22.831 -6.773 4.548 1.00 85.19 94 ARG A O 1
ATOM 707 N N . LEU A 1 95 ? -21.487 -8.368 3.702 1.00 87.31 95 LEU A N 1
ATOM 708 C CA . LEU A 1 95 ? -22.217 -9.513 4.256 1.00 87.31 95 LEU A CA 1
ATOM 709 C C . LEU A 1 95 ? -21.952 -9.720 5.754 1.00 87.31 95 LEU A C 1
ATOM 711 O O . LEU A 1 95 ? -22.854 -10.143 6.469 1.00 87.31 95 LEU A O 1
ATOM 715 N N . LEU A 1 96 ? -20.732 -9.442 6.228 1.00 83.75 96 LEU A N 1
ATOM 716 C CA . LEU A 1 96 ? -20.333 -9.677 7.623 1.00 83.75 96 LEU A CA 1
ATOM 717 C C . LEU A 1 96 ? -20.490 -8.446 8.527 1.00 83.75 96 LEU A C 1
ATOM 719 O O . LEU A 1 96 ? -20.773 -8.594 9.715 1.00 83.75 96 LEU A O 1
ATOM 723 N N . PHE A 1 97 ? -20.269 -7.244 7.988 1.00 75.25 97 PHE A N 1
ATOM 724 C CA . PHE A 1 97 ? -20.191 -5.988 8.747 1.00 75.25 97 PHE A CA 1
ATOM 725 C C . PHE A 1 97 ? -21.121 -4.890 8.215 1.00 75.25 97 PHE A C 1
ATOM 727 O O . PHE A 1 97 ? -21.059 -3.750 8.687 1.00 75.25 97 PHE A O 1
ATOM 734 N N . GLY A 1 98 ? -21.958 -5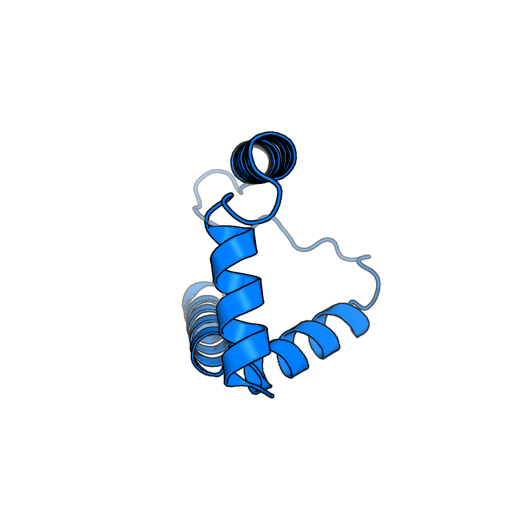.201 7.222 1.00 66.62 98 GLY A N 1
ATOM 735 C CA . GLY A 1 98 ? -23.011 -4.296 6.778 1.00 66.62 98 GLY A CA 1
ATOM 736 C C . GLY A 1 98 ? -24.003 -3.985 7.909 1.00 66.62 98 GLY A C 1
ATOM 737 O O . GLY A 1 98 ? -24.127 -4.781 8.841 1.00 66.62 98 GLY A O 1
ATOM 738 N N . PRO A 1 99 ? -24.678 -2.822 7.866 1.00 55.91 99 PRO A N 1
ATOM 739 C CA . PRO A 1 99 ? -25.868 -2.603 8.683 1.00 55.91 99 PRO A CA 1
ATOM 740 C C . PRO A 1 99 ? -26.959 -3.633 8.373 1.00 55.91 99 PRO A C 1
ATOM 742 O O . PRO A 1 99 ? -27.054 -4.049 7.193 1.00 55.91 99 PRO A O 1
#

Sequence (99 aa):
AVSRAVSYGTSLHMGRYFGLANQLLCAVLSLGLAAMAVTGTVMWWKRRPAGKLGAPSRERGAPPMRGWIAALVLLGIVFPLMGLTIVAVWLVDRLLFGP

Secondary structure (DSSP, 8-state):
-HHHHHHHHHHHHTT-SSTHHHHHHHHHHHHHHHHHHHHHHHHHHHHSPTT---PPPPPTT----HHHHHHHHHHHHHSHHHHHHHHHHHHHHHHHH--